Protein AF-A0A1L7BEX6-F1 (afdb_monomer_lite)

Radius of gyration: 15.02 Å; chains: 1; bounding box: 41×29×42 Å

pLDDT: mean 78.09, std 14.79, range [32.31, 95.75]

Foldseek 3Di:
DVVVVVLVVLVCVVVVVVVCCCLPFQQFFKADPFFFKIWGWGQDPVRDIKIWMWGWDQDPQGIAIWIDIVPDDIGDDHGNWDWTWDDDDQWIWTDTPVGTDTDGRGRDPDNPDDPPDDD

Sequence (119 aa):
MKTDYIKSLETFYVVNYIRHDFYTRGISGVNFENEKCISFTEKLKNGDVKLVKYKVLDTKDGMFLKREVQGLGNYLGPFKTTLSFKNAATIVYIQTYRGRFVLPKEPLKFKIKKILVSF

Structure (mmCIF, N/CA/C/O backbone):
data_AF-A0A1L7BEX6-F1
#
_entry.id   AF-A0A1L7BEX6-F1
#
loop_
_atom_site.group_PDB
_atom_site.id
_atom_site.type_symbol
_atom_site.label_atom_id
_atom_site.label_alt_id
_atom_site.label_comp_id
_atom_site.label_asym_id
_atom_site.label_entity_id
_atom_site.label_seq_id
_atom_site.pdbx_PDB_ins_code
_atom_site.Cartn_x
_atom_site.Cartn_y
_atom_site.Cartn_z
_atom_site.occupancy
_atom_site.B_iso_or_equiv
_atom_site.auth_seq_id
_atom_site.auth_comp_id
_atom_site.auth_asym_id
_atom_site.auth_atom_id
_atom_site.pdbx_PDB_model_num
ATOM 1 N N . MET A 1 1 ? -24.831 6.024 11.329 1.00 62.34 1 MET A N 1
ATOM 2 C CA . MET A 1 1 ? -25.004 6.684 10.007 1.00 62.34 1 MET A CA 1
ATOM 3 C C . MET A 1 1 ? -23.890 7.678 9.658 1.00 62.34 1 MET A C 1
ATOM 5 O O . MET A 1 1 ? -23.063 7.314 8.835 1.00 62.34 1 MET A O 1
ATOM 9 N N . LYS A 1 2 ? -23.783 8.885 10.254 1.00 66.38 2 LYS A N 1
ATOM 10 C CA . LYS A 1 2 ? -22.683 9.836 9.920 1.00 66.38 2 LYS A CA 1
ATOM 11 C C . LYS A 1 2 ? -21.283 9.263 10.199 1.00 66.38 2 LYS A C 1
ATOM 13 O O . LYS A 1 2 ? -20.387 9.393 9.374 1.00 66.38 2 LYS A O 1
ATOM 18 N N . THR A 1 3 ? -21.115 8.565 11.322 1.00 69.50 3 THR A N 1
ATOM 19 C CA . THR A 1 3 ? -19.849 7.910 11.698 1.00 69.50 3 THR A CA 1
ATOM 20 C C . THR A 1 3 ? -19.449 6.805 10.717 1.00 69.50 3 THR A C 1
ATOM 22 O O . THR A 1 3 ? -18.284 6.705 10.341 1.00 69.50 3 THR A O 1
ATOM 25 N N . ASP A 1 4 ? -20.411 6.003 10.257 1.00 69.12 4 ASP A N 1
ATOM 26 C CA . ASP A 1 4 ? -20.161 4.915 9.301 1.00 69.12 4 ASP A CA 1
ATOM 27 C C . ASP A 1 4 ? -19.804 5.462 7.921 1.00 69.12 4 ASP A C 1
ATOM 29 O O . ASP A 1 4 ? -18.940 4.912 7.239 1.00 69.12 4 ASP A O 1
ATOM 33 N N . TYR A 1 5 ? -20.421 6.580 7.530 1.00 72.69 5 TYR A N 1
ATOM 34 C CA . TYR A 1 5 ? -20.080 7.312 6.315 1.00 72.69 5 TYR A CA 1
ATOM 35 C C . TYR A 1 5 ? -18.642 7.848 6.360 1.00 72.69 5 TYR A C 1
ATOM 37 O O . TYR A 1 5 ? -17.871 7.574 5.444 1.00 72.69 5 TYR A O 1
ATOM 45 N N . ILE A 1 6 ? -18.232 8.506 7.451 1.00 76.56 6 ILE A N 1
ATOM 46 C CA . ILE A 1 6 ? -16.859 9.022 7.612 1.00 76.56 6 ILE A CA 1
ATOM 47 C C . ILE A 1 6 ? -15.835 7.881 7.548 1.00 76.56 6 ILE A C 1
ATOM 49 O O . ILE A 1 6 ? -14.899 7.942 6.754 1.00 76.56 6 ILE A O 1
ATOM 53 N N . LYS A 1 7 ? -16.067 6.789 8.288 1.00 74.38 7 LYS A N 1
ATOM 54 C CA . LYS A 1 7 ? -15.220 5.586 8.228 1.00 74.38 7 LYS A CA 1
ATOM 55 C C . LYS A 1 7 ? -15.151 4.990 6.818 1.00 74.38 7 LYS A C 1
ATOM 57 O O . LYS A 1 7 ? -14.115 4.454 6.430 1.00 74.38 7 LYS A O 1
ATOM 62 N N . SER A 1 8 ? -16.245 5.062 6.049 1.00 78.38 8 SER A N 1
ATOM 63 C CA . SER A 1 8 ? -16.258 4.654 4.634 1.00 78.38 8 SER A CA 1
ATOM 64 C C . SER A 1 8 ? -15.285 5.500 3.828 1.00 78.38 8 SER A C 1
ATOM 66 O O . SER A 1 8 ? -14.439 4.957 3.122 1.00 78.38 8 SER A O 1
ATOM 68 N N . LEU A 1 9 ? -15.416 6.823 3.942 1.00 79.94 9 LEU A N 1
ATOM 69 C CA . LEU A 1 9 ? -14.619 7.785 3.194 1.00 79.94 9 LEU A CA 1
ATOM 70 C C . LEU A 1 9 ? -13.129 7.643 3.498 1.00 79.94 9 LEU A C 1
ATOM 72 O O . LEU A 1 9 ? -12.338 7.635 2.563 1.00 79.94 9 LEU A O 1
ATOM 76 N N . GLU A 1 10 ? -12.747 7.457 4.764 1.00 80.38 10 GLU A N 1
ATOM 77 C CA . GLU A 1 10 ? -11.349 7.221 5.148 1.00 80.38 10 GLU A CA 1
ATOM 78 C C . GLU A 1 10 ? -10.783 5.951 4.496 1.00 80.38 10 GLU A C 1
ATOM 80 O O . GLU A 1 10 ? -9.710 5.988 3.891 1.00 80.38 10 GLU A O 1
ATOM 85 N N . THR A 1 11 ? -11.516 4.830 4.553 1.00 84.56 11 THR A N 1
ATOM 86 C CA . THR A 1 11 ? -11.104 3.580 3.895 1.00 84.56 11 THR A CA 1
ATOM 87 C C . THR A 1 11 ? -10.944 3.770 2.387 1.00 84.56 11 THR A C 1
ATOM 89 O O . THR A 1 11 ? -9.933 3.354 1.818 1.00 84.56 11 THR A O 1
ATOM 92 N N . PHE A 1 12 ? -11.918 4.411 1.734 1.00 83.94 12 PHE A N 1
ATOM 93 C CA . PHE A 1 12 ? -11.858 4.687 0.299 1.00 83.94 12 PHE A CA 1
ATOM 94 C C . PHE A 1 12 ? -10.694 5.610 -0.060 1.00 83.94 12 PHE A C 1
ATOM 96 O O . PHE A 1 12 ? -9.997 5.340 -1.036 1.00 83.94 12 PHE A O 1
ATOM 103 N N . TYR A 1 13 ? -10.456 6.658 0.729 1.00 83.75 13 TYR A N 1
ATOM 104 C CA . TYR A 1 13 ? -9.364 7.604 0.523 1.00 83.75 13 TYR A CA 1
ATOM 105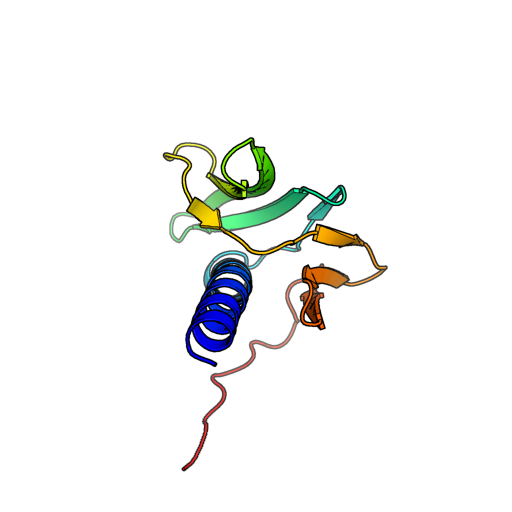 C C . TYR A 1 13 ? -8.006 6.900 0.555 1.00 83.75 13 TYR A C 1
ATOM 107 O O . TYR A 1 13 ? -7.243 7.012 -0.401 1.00 83.75 13 TYR A O 1
ATOM 115 N N . VAL A 1 14 ? -7.729 6.108 1.596 1.00 84.81 14 VAL A N 1
ATOM 116 C CA . VAL A 1 14 ? -6.448 5.395 1.742 1.00 84.81 14 VAL A CA 1
ATOM 117 C C . VAL A 1 14 ? -6.218 4.415 0.594 1.00 84.81 14 VAL A C 1
ATOM 119 O O . VAL A 1 14 ? -5.154 4.412 -0.028 1.00 84.81 14 VAL A O 1
ATOM 122 N N . VAL A 1 15 ? -7.222 3.592 0.286 1.00 87.38 15 VAL A N 1
ATOM 123 C CA . VAL A 1 15 ? -7.120 2.587 -0.778 1.00 87.38 15 VAL A CA 1
ATOM 124 C C . VAL A 1 15 ? -6.916 3.253 -2.136 1.00 87.38 15 VAL A C 1
ATOM 126 O O . VAL A 1 15 ? -6.032 2.850 -2.895 1.00 87.38 15 VAL A O 1
ATOM 129 N N . ASN A 1 16 ? -7.708 4.280 -2.453 1.00 85.88 16 ASN A N 1
ATOM 130 C CA . ASN A 1 16 ? -7.589 4.987 -3.723 1.00 85.88 16 ASN A CA 1
ATOM 131 C C . ASN A 1 16 ? -6.281 5.760 -3.823 1.00 85.88 16 ASN A C 1
ATOM 133 O O . ASN A 1 16 ? -5.726 5.820 -4.912 1.00 85.88 16 ASN A O 1
ATOM 137 N N . TYR A 1 17 ? -5.751 6.281 -2.718 1.00 84.19 17 TYR A N 1
ATOM 138 C CA . TYR A 1 17 ? -4.451 6.936 -2.708 1.00 84.19 17 TYR A CA 1
ATOM 139 C C . TYR A 1 17 ? -3.325 5.968 -3.102 1.00 84.19 17 TYR A C 1
ATOM 141 O O . TYR A 1 17 ? -2.561 6.264 -4.018 1.00 84.19 17 TYR A O 1
ATOM 149 N N . ILE A 1 18 ? -3.259 4.782 -2.479 1.00 85.31 18 ILE A N 1
ATOM 150 C CA . ILE A 1 18 ? -2.254 3.752 -2.813 1.00 85.31 18 ILE A CA 1
ATOM 151 C C . ILE A 1 18 ? -2.410 3.302 -4.272 1.00 85.31 18 ILE A C 1
ATOM 153 O O . ILE A 1 18 ? -1.432 3.235 -5.015 1.00 85.31 18 ILE A O 1
ATOM 157 N N . ARG A 1 19 ? -3.647 3.023 -4.709 1.00 85.19 19 ARG A N 1
ATOM 158 C CA . ARG A 1 19 ? -3.928 2.612 -6.094 1.00 85.19 19 ARG A CA 1
ATOM 159 C C . ARG A 1 19 ? -3.559 3.702 -7.092 1.00 85.19 19 ARG A C 1
ATOM 161 O O . ARG A 1 19 ? -2.965 3.398 -8.118 1.00 85.19 19 ARG A O 1
ATOM 168 N N . HIS A 1 20 ? -3.913 4.952 -6.813 1.00 81.44 20 HIS A N 1
ATOM 169 C CA . HIS A 1 20 ? -3.585 6.080 -7.672 1.00 81.44 20 HIS A CA 1
ATOM 170 C C . HIS A 1 20 ? -2.070 6.221 -7.807 1.00 81.44 20 HIS A C 1
ATOM 172 O O . HIS A 1 20 ? -1.584 6.319 -8.929 1.00 81.44 20 HIS A O 1
ATOM 178 N N . ASP A 1 21 ? -1.315 6.173 -6.707 1.00 79.12 21 ASP A N 1
ATOM 179 C CA . ASP A 1 21 ? 0.150 6.262 -6.749 1.00 79.12 21 ASP A CA 1
ATOM 180 C C . ASP A 1 21 ? 0.759 5.121 -7.583 1.00 79.12 21 ASP A C 1
ATOM 182 O O . ASP A 1 21 ? 1.566 5.369 -8.477 1.00 79.12 21 ASP A O 1
ATOM 186 N N . PHE A 1 22 ? 0.273 3.890 -7.397 1.00 79.25 22 PHE A N 1
ATOM 187 C CA . PHE A 1 22 ? 0.672 2.737 -8.205 1.00 79.25 22 PHE A CA 1
ATOM 188 C C . PHE A 1 22 ? 0.369 2.937 -9.701 1.00 79.25 22 PHE A C 1
ATOM 190 O O . PHE A 1 22 ? 1.277 2.919 -10.523 1.00 79.25 22 PHE A O 1
ATOM 197 N N . TYR A 1 23 ? -0.884 3.205 -10.083 1.00 77.31 23 TYR A N 1
ATOM 198 C CA . TYR A 1 23 ? -1.268 3.279 -11.501 1.00 77.31 23 TYR A CA 1
ATOM 199 C C . TYR A 1 23 ? -0.762 4.532 -12.228 1.00 77.31 23 TYR A C 1
ATOM 201 O O . TYR A 1 23 ? -0.659 4.518 -13.455 1.00 77.31 23 TYR A O 1
ATOM 209 N N . THR A 1 24 ? -0.485 5.624 -11.509 1.00 73.88 24 THR A N 1
ATOM 210 C CA . THR A 1 24 ? -0.054 6.890 -12.127 1.00 73.88 24 THR A CA 1
ATOM 211 C C . THR A 1 24 ? 1.453 7.111 -12.081 1.00 73.88 24 THR A C 1
ATOM 213 O O . THR A 1 24 ? 1.977 7.777 -12.972 1.00 73.88 24 THR A O 1
ATOM 216 N N . ARG A 1 25 ? 2.148 6.555 -11.079 1.00 68.19 25 ARG A N 1
ATOM 217 C CA . ARG A 1 25 ? 3.579 6.795 -10.829 1.00 68.19 25 ARG A CA 1
ATOM 218 C C . ARG A 1 25 ? 4.408 5.507 -10.788 1.00 68.19 25 ARG A C 1
ATOM 220 O O . ARG A 1 25 ? 5.534 5.473 -11.282 1.00 68.19 25 ARG A O 1
ATOM 227 N N . GLY A 1 26 ? 3.841 4.432 -10.243 1.00 57.16 26 GLY A N 1
ATOM 228 C CA . GLY A 1 26 ? 4.460 3.112 -10.099 1.00 57.16 26 GLY A CA 1
ATOM 229 C C . GLY A 1 26 ? 4.267 2.207 -11.316 1.00 57.16 26 GLY A C 1
ATOM 230 O O . GLY A 1 26 ? 3.593 1.189 -11.236 1.00 57.16 26 GLY A O 1
ATOM 231 N N . ILE A 1 27 ? 4.898 2.535 -12.448 1.00 61.28 27 ILE A N 1
ATOM 232 C CA . ILE A 1 27 ? 4.867 1.691 -13.668 1.00 61.28 27 ILE A CA 1
ATOM 233 C C . ILE A 1 27 ? 5.655 0.373 -13.477 1.00 61.28 27 ILE A C 1
ATOM 235 O O . ILE A 1 27 ? 5.740 -0.443 -14.388 1.00 61.28 27 ILE A O 1
ATOM 239 N N . SER A 1 28 ? 6.278 0.161 -12.319 1.00 65.19 28 SER A N 1
ATOM 240 C CA . SER A 1 28 ? 6.979 -1.079 -11.989 1.00 65.19 28 SER A CA 1
ATOM 241 C C . SER A 1 28 ? 6.136 -1.964 -11.077 1.00 65.19 28 SER A C 1
ATOM 243 O O . SER A 1 28 ? 5.147 -1.527 -10.490 1.00 65.19 28 SER A O 1
ATOM 245 N N . GLY A 1 29 ? 6.535 -3.225 -10.977 1.00 77.81 29 GLY A N 1
ATOM 246 C CA . GLY A 1 29 ? 5.853 -4.190 -10.144 1.00 77.81 29 GLY A CA 1
ATOM 247 C C . GLY A 1 29 ? 5.755 -3.808 -8.665 1.00 77.81 29 GLY A C 1
ATOM 248 O O . GLY A 1 29 ? 6.605 -3.091 -8.133 1.00 77.81 29 GLY A O 1
ATOM 249 N N . VAL A 1 30 ? 4.708 -4.296 -7.994 1.00 88.06 30 VAL A N 1
ATOM 250 C CA . VAL A 1 30 ? 4.566 -4.160 -6.540 1.00 88.06 30 VAL A CA 1
ATOM 251 C C . VAL A 1 30 ? 5.273 -5.320 -5.843 1.00 88.06 30 VAL A C 1
ATOM 253 O O . VAL A 1 30 ? 5.012 -6.492 -6.119 1.00 88.06 30 VAL A O 1
ATOM 256 N N . ASN A 1 31 ? 6.132 -4.988 -4.889 1.00 91.06 31 ASN A N 1
ATOM 257 C CA . ASN A 1 31 ? 6.818 -5.935 -4.029 1.00 91.06 31 ASN A CA 1
ATOM 258 C C . ASN A 1 31 ? 6.107 -6.009 -2.681 1.00 91.06 31 ASN A C 1
ATOM 260 O O . ASN A 1 31 ? 5.889 -5.004 -2.001 1.00 91.06 31 ASN A O 1
ATOM 264 N N . PHE A 1 32 ? 5.749 -7.228 -2.288 1.00 93.69 32 PHE A N 1
ATOM 265 C CA . PHE A 1 32 ? 5.290 -7.511 -0.937 1.00 93.69 32 PHE A CA 1
ATOM 266 C C . PHE A 1 32 ? 6.502 -7.747 -0.041 1.00 93.69 32 PHE A C 1
ATOM 268 O O . PHE A 1 32 ? 7.274 -8.668 -0.300 1.00 93.69 32 PHE A O 1
ATOM 27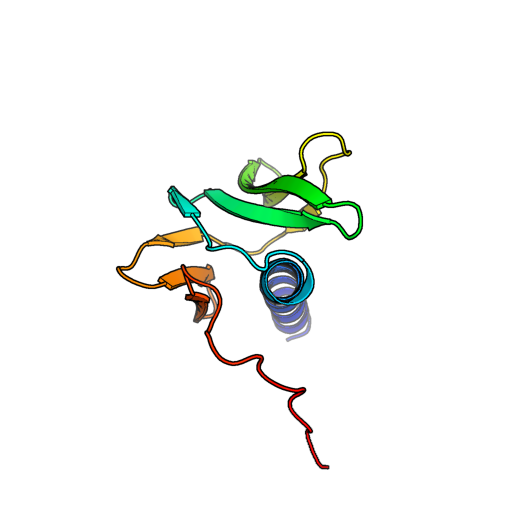5 N N . GLU A 1 33 ? 6.647 -6.951 1.015 1.00 93.88 33 GLU A N 1
ATOM 276 C CA . GLU A 1 33 ? 7.694 -7.170 2.014 1.00 93.88 33 GLU A CA 1
ATOM 277 C C . GLU A 1 33 ? 7.140 -7.917 3.229 1.00 93.88 33 GLU A C 1
ATOM 279 O O . GLU A 1 33 ? 7.731 -8.888 3.691 1.00 93.88 33 GLU A O 1
ATOM 284 N N . ASN A 1 34 ? 5.995 -7.469 3.748 1.00 95.12 34 ASN A N 1
ATOM 285 C CA . ASN A 1 34 ? 5.264 -8.110 4.839 1.00 95.12 34 ASN A CA 1
ATOM 286 C C . ASN A 1 34 ? 3.837 -7.543 4.934 1.00 95.12 34 ASN A C 1
ATOM 288 O O . ASN A 1 34 ? 3.441 -6.660 4.175 1.00 95.12 34 ASN A O 1
ATOM 292 N N . GLU A 1 35 ? 3.055 -8.013 5.905 1.00 94.88 35 GLU A N 1
ATOM 293 C CA . GLU A 1 35 ? 1.652 -7.607 6.070 1.00 94.88 35 GLU A CA 1
ATOM 294 C C . GLU A 1 35 ? 1.449 -6.118 6.369 1.00 94.88 35 GLU A C 1
ATOM 296 O O . GLU A 1 35 ? 0.353 -5.590 6.194 1.00 94.88 35 GLU A O 1
ATOM 301 N N . LYS A 1 36 ? 2.500 -5.420 6.794 1.00 93.62 36 LYS A N 1
ATOM 302 C CA . LYS A 1 36 ? 2.484 -3.983 7.066 1.00 93.62 36 LYS A CA 1
ATOM 303 C C . LYS A 1 36 ? 3.259 -3.191 6.030 1.00 93.62 36 LYS A C 1
ATOM 305 O O . LYS A 1 36 ? 3.344 -1.973 6.157 1.00 93.62 36 LYS A O 1
ATOM 310 N N . CYS A 1 37 ? 3.837 -3.837 5.021 1.00 93.81 37 CYS A N 1
ATOM 311 C CA . CYS A 1 37 ? 4.717 -3.149 4.105 1.00 93.81 37 CYS A CA 1
ATOM 312 C C . CYS A 1 37 ? 4.691 -3.679 2.672 1.00 93.81 37 CYS A C 1
ATOM 314 O O . CYS A 1 37 ? 4.900 -4.864 2.411 1.00 93.81 37 CYS A O 1
ATOM 316 N N . ILE A 1 38 ? 4.512 -2.743 1.743 1.00 92.94 38 ILE A N 1
ATOM 317 C CA . ILE A 1 38 ? 4.716 -2.947 0.310 1.00 92.94 38 ILE A CA 1
ATOM 318 C C . ILE A 1 38 ? 5.638 -1.863 -0.228 1.00 92.94 38 ILE A C 1
ATOM 320 O O . ILE A 1 38 ? 5.697 -0.752 0.311 1.00 92.94 38 ILE A O 1
ATOM 324 N N . SER A 1 39 ? 6.312 -2.162 -1.325 1.00 90.75 39 SER A N 1
ATOM 325 C CA . SER A 1 39 ? 7.109 -1.191 -2.059 1.00 90.75 39 SER A CA 1
ATOM 326 C C . SER A 1 39 ? 6.906 -1.332 -3.560 1.00 90.75 39 SER A C 1
ATOM 328 O O . SER A 1 39 ? 6.485 -2.372 -4.057 1.00 90.75 39 SER A O 1
ATOM 330 N N . PHE A 1 40 ? 7.154 -0.256 -4.287 1.00 87.25 40 PHE A N 1
ATOM 331 C CA . PHE A 1 40 ? 7.204 -0.250 -5.741 1.00 87.25 40 PHE A CA 1
ATOM 332 C C . PHE A 1 40 ? 8.144 0.849 -6.208 1.00 87.25 40 PHE A C 1
ATOM 334 O O . PHE A 1 40 ? 8.492 1.767 -5.463 1.00 87.25 40 PHE A O 1
ATOM 341 N N . THR A 1 41 ? 8.551 0.754 -7.461 1.00 83.25 41 THR A N 1
ATOM 342 C CA . THR A 1 41 ? 9.509 1.677 -8.050 1.00 83.25 41 THR A CA 1
ATOM 343 C C . THR A 1 41 ? 8.795 2.689 -8.949 1.00 83.25 41 THR A C 1
ATOM 345 O O . THR A 1 41 ? 8.055 2.337 -9.872 1.00 83.25 41 THR A O 1
ATOM 348 N N . GLU A 1 42 ? 9.017 3.968 -8.688 1.00 79.88 42 GLU A N 1
ATOM 349 C CA . GLU A 1 42 ? 8.555 5.089 -9.502 1.00 79.88 42 GLU A CA 1
ATOM 350 C C . GLU A 1 42 ? 9.657 5.459 -10.503 1.00 79.88 42 GLU A C 1
ATOM 352 O O . GLU A 1 42 ? 10.795 5.723 -10.112 1.00 79.88 42 GLU A O 1
ATOM 357 N N . LYS A 1 43 ? 9.332 5.464 -11.802 1.00 76.38 43 LYS A N 1
ATOM 358 C CA . LYS A 1 43 ? 10.225 5.987 -12.848 1.00 76.38 43 LYS A CA 1
ATOM 359 C C . LYS A 1 43 ? 9.838 7.429 -13.148 1.00 76.38 43 LYS A C 1
ATOM 361 O O . LYS A 1 43 ? 8.732 7.689 -13.620 1.00 76.38 43 LYS A O 1
ATOM 366 N N . LEU A 1 44 ? 10.743 8.360 -12.874 1.00 76.62 44 LEU A N 1
ATOM 367 C CA . LEU A 1 44 ? 10.542 9.782 -13.113 1.00 76.62 44 LEU A CA 1
ATOM 368 C C . LEU A 1 44 ? 10.790 10.152 -14.582 1.00 76.62 44 LEU A C 1
ATOM 370 O O . LEU A 1 44 ? 11.445 9.431 -15.333 1.00 76.62 44 LEU A O 1
ATOM 374 N N . LYS A 1 45 ? 10.282 11.320 -14.999 1.00 76.38 45 LYS A N 1
ATOM 375 C CA . LYS A 1 45 ? 10.432 11.825 -16.378 1.00 76.38 45 LYS A CA 1
ATOM 376 C C . LYS A 1 45 ? 11.890 12.052 -16.793 1.00 76.38 45 LYS A C 1
ATOM 378 O O . LYS A 1 45 ? 12.183 12.010 -17.980 1.00 76.38 45 LYS A O 1
ATOM 383 N N . ASN A 1 46 ? 12.775 12.302 -15.832 1.00 78.94 46 ASN A N 1
ATOM 384 C CA . ASN A 1 46 ? 14.210 12.483 -16.053 1.00 78.94 46 ASN A CA 1
ATOM 385 C C . ASN A 1 46 ? 14.986 11.152 -16.125 1.00 78.94 46 ASN A C 1
ATOM 387 O O . ASN A 1 46 ? 16.200 11.178 -16.270 1.00 78.94 46 ASN A O 1
ATOM 391 N N . GLY A 1 47 ? 14.304 10.004 -16.030 1.00 76.38 47 GLY A N 1
ATOM 392 C CA . GLY A 1 47 ? 14.925 8.678 -16.040 1.00 76.38 47 GLY A CA 1
ATOM 393 C C . GLY A 1 47 ? 15.306 8.153 -14.656 1.00 76.38 47 GLY A C 1
ATOM 394 O O . GLY A 1 47 ? 15.594 6.962 -14.534 1.00 76.38 47 GLY A O 1
ATOM 395 N N . ASP A 1 48 ? 15.239 8.987 -13.614 1.00 81.25 48 ASP A N 1
ATOM 396 C CA . ASP A 1 48 ? 15.547 8.562 -12.252 1.00 81.25 48 ASP A CA 1
ATOM 397 C C . ASP A 1 48 ? 14.549 7.519 -11.755 1.00 81.25 48 ASP A C 1
ATOM 399 O O . ASP A 1 48 ? 13.347 7.545 -12.044 1.00 81.25 48 ASP A O 1
ATOM 403 N N . VAL A 1 49 ? 15.070 6.613 -10.940 1.00 81.44 49 VAL A N 1
ATOM 404 C CA . VAL A 1 49 ? 14.339 5.492 -10.373 1.00 81.44 49 VAL A CA 1
ATOM 405 C C . VAL A 1 49 ? 14.246 5.711 -8.868 1.00 81.44 49 VAL A C 1
ATOM 407 O O . VAL A 1 49 ? 15.266 5.782 -8.188 1.00 81.44 49 VAL A O 1
ATOM 410 N N . LYS A 1 50 ? 13.025 5.832 -8.339 1.00 83.69 50 LYS A N 1
ATOM 411 C CA . LYS A 1 50 ? 12.779 6.041 -6.908 1.00 83.69 50 LYS A CA 1
ATOM 412 C C . LYS A 1 50 ? 12.059 4.857 -6.295 1.00 83.69 50 LYS A C 1
ATOM 414 O O . LYS A 1 50 ? 11.055 4.394 -6.827 1.00 83.69 50 LYS A O 1
ATOM 419 N N . LEU A 1 51 ? 12.532 4.412 -5.135 1.00 86.06 51 LEU A N 1
ATOM 420 C CA . LEU A 1 51 ? 11.803 3.447 -4.323 1.00 86.06 51 LEU A CA 1
ATOM 421 C C . LEU A 1 51 ? 10.721 4.170 -3.513 1.00 86.06 51 LEU A C 1
ATOM 423 O O . LEU A 1 51 ? 11.021 5.074 -2.727 1.00 86.06 51 LEU A O 1
ATOM 427 N N . VAL A 1 52 ? 9.474 3.749 -3.705 1.00 85.94 52 VAL A N 1
ATOM 428 C CA . VAL A 1 52 ? 8.312 4.167 -2.922 1.00 85.94 52 VAL A CA 1
ATOM 429 C C . VAL A 1 52 ? 7.924 3.020 -2.005 1.00 85.94 52 VAL A C 1
ATOM 431 O O . VAL A 1 52 ? 7.740 1.888 -2.447 1.00 85.94 52 VAL A O 1
ATOM 434 N N . LYS A 1 53 ? 7.785 3.303 -0.714 1.00 89.69 53 LYS A N 1
ATOM 435 C CA . LYS A 1 53 ? 7.467 2.310 0.307 1.00 89.69 53 LYS A CA 1
ATOM 436 C C . LYS A 1 53 ? 6.274 2.762 1.128 1.00 89.69 53 LYS A C 1
ATOM 438 O O . LYS A 1 53 ? 6.241 3.884 1.617 1.00 89.69 53 LYS A O 1
ATOM 443 N N . TYR A 1 54 ? 5.301 1.882 1.302 1.00 89.69 54 TYR A N 1
ATOM 444 C CA . TYR A 1 54 ? 4.163 2.101 2.183 1.00 89.69 54 TYR A CA 1
ATOM 445 C C . TYR A 1 54 ? 4.325 1.227 3.416 1.00 89.69 54 TYR A C 1
ATOM 447 O O . TYR A 1 54 ? 4.458 0.012 3.295 1.00 89.69 54 TYR A O 1
ATOM 455 N N . LYS A 1 55 ? 4.319 1.846 4.596 1.00 91.06 55 LYS A N 1
ATOM 456 C CA . LYS A 1 55 ? 4.428 1.182 5.896 1.00 91.06 55 LYS A CA 1
ATOM 457 C C . LYS A 1 55 ? 3.204 1.492 6.741 1.00 91.06 55 LYS A C 1
ATOM 459 O O . LYS A 1 55 ? 2.897 2.655 6.980 1.00 91.06 55 LYS A O 1
ATOM 464 N N . VAL A 1 56 ? 2.544 0.454 7.219 1.00 90.12 56 VAL A N 1
ATOM 465 C CA . VAL A 1 56 ? 1.500 0.538 8.234 1.00 90.12 56 VAL A CA 1
ATOM 466 C C . VAL A 1 56 ? 2.166 0.545 9.606 1.00 90.12 56 VAL A C 1
ATOM 468 O O . VAL A 1 56 ? 2.944 -0.352 9.931 1.00 90.12 56 VAL A O 1
ATOM 471 N N . LEU A 1 57 ? 1.881 1.571 10.398 1.00 88.50 57 LEU A N 1
ATOM 472 C CA . LEU A 1 57 ? 2.386 1.759 11.751 1.00 88.50 57 LEU A CA 1
ATOM 473 C C . LEU A 1 57 ? 1.202 1.763 12.712 1.00 88.50 57 LEU A C 1
ATOM 475 O O . LEU A 1 57 ? 0.285 2.562 12.549 1.00 88.50 57 LEU A O 1
ATOM 479 N N . ASP A 1 58 ? 1.237 0.911 13.726 1.00 85.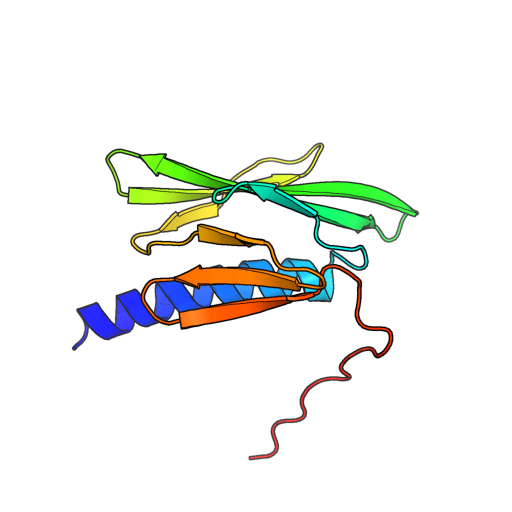38 58 ASP A N 1
ATOM 480 C CA . ASP A 1 58 ? 0.256 0.965 14.806 1.00 85.38 58 ASP A CA 1
ATOM 481 C C . ASP A 1 58 ? 0.764 1.930 15.876 1.00 85.38 58 ASP A C 1
ATOM 483 O O . ASP A 1 58 ? 1.893 1.800 16.355 1.00 85.38 58 ASP A O 1
ATOM 487 N N . THR A 1 59 ? -0.048 2.914 16.245 1.00 82.38 59 THR A N 1
ATOM 488 C CA . THR A 1 59 ? 0.265 3.878 17.302 1.00 82.38 59 THR A CA 1
ATOM 489 C C . THR A 1 59 ? -0.884 3.952 18.306 1.00 82.38 59 THR A C 1
ATOM 491 O O . THR A 1 59 ? -1.958 3.385 18.099 1.00 82.38 59 THR A O 1
ATOM 494 N N . LYS A 1 60 ? -0.667 4.666 19.418 1.00 79.81 60 LYS A N 1
ATOM 495 C CA . LYS A 1 60 ? -1.698 4.878 20.447 1.00 79.81 60 LYS A CA 1
ATOM 496 C C . LYS A 1 60 ? -2.921 5.639 19.914 1.00 79.81 60 LYS A C 1
ATOM 498 O O . LYS A 1 60 ? -4.022 5.421 20.407 1.00 79.81 60 LYS A O 1
ATOM 503 N N . ASP A 1 61 ? -2.733 6.477 18.894 1.00 75.06 61 ASP A N 1
ATOM 504 C CA . ASP A 1 61 ? -3.784 7.316 18.303 1.00 75.06 61 ASP A CA 1
ATOM 505 C C . ASP A 1 61 ? -4.515 6.634 17.132 1.00 75.06 61 ASP A C 1
ATOM 507 O O . ASP A 1 61 ? -5.488 7.173 16.594 1.00 75.06 61 ASP A O 1
ATOM 511 N N . GLY A 1 62 ? -4.053 5.448 16.723 1.00 75.31 62 GLY A N 1
ATOM 512 C CA . GLY A 1 62 ? -4.621 4.662 15.634 1.00 75.31 62 GLY A CA 1
ATOM 513 C C . GLY A 1 62 ? -3.563 4.114 14.681 1.00 75.31 62 GLY A C 1
ATOM 514 O O . GLY A 1 62 ? -2.388 3.985 15.015 1.00 75.31 62 GLY A O 1
ATOM 515 N N . MET A 1 63 ? -3.987 3.776 13.467 1.00 80.50 63 MET A N 1
ATOM 516 C CA . MET A 1 63 ? -3.095 3.262 12.435 1.00 80.50 63 MET A CA 1
ATOM 517 C C . MET A 1 63 ? -2.583 4.418 11.573 1.00 80.50 63 MET A C 1
ATOM 519 O O . MET A 1 63 ? -3.353 5.235 11.081 1.00 80.50 63 MET A O 1
ATOM 523 N N . PHE A 1 64 ? -1.282 4.488 11.340 1.00 83.00 64 PHE A N 1
ATOM 524 C CA . PHE A 1 64 ? -0.662 5.471 10.461 1.00 83.00 64 PHE A CA 1
ATOM 525 C C . PHE A 1 64 ? -0.150 4.774 9.211 1.00 83.00 64 PHE A C 1
ATOM 527 O O . PHE A 1 64 ? 0.493 3.728 9.286 1.00 83.00 64 PHE A O 1
ATOM 534 N N . LEU A 1 65 ? -0.405 5.367 8.049 1.00 85.81 65 LEU A N 1
ATOM 535 C CA . LEU A 1 65 ? 0.195 4.903 6.807 1.00 85.81 65 LEU A CA 1
ATOM 536 C C . LEU A 1 65 ? 1.345 5.838 6.462 1.00 85.81 65 LEU A C 1
ATOM 538 O O . LEU A 1 65 ? 1.135 6.967 6.043 1.00 85.81 65 LEU A O 1
ATOM 542 N N . LYS A 1 66 ? 2.578 5.375 6.606 1.00 87.06 66 LYS A N 1
ATOM 543 C CA . LYS A 1 66 ? 3.756 6.133 6.205 1.00 87.06 66 LYS A CA 1
ATOM 544 C C . LYS A 1 66 ? 4.099 5.800 4.758 1.00 87.06 66 LYS A C 1
ATOM 546 O O . LYS A 1 66 ? 4.419 4.655 4.449 1.00 87.06 66 LYS A O 1
ATOM 551 N N . ARG A 1 67 ? 4.064 6.803 3.880 1.00 86.00 67 ARG A N 1
ATOM 552 C CA . ARG A 1 67 ? 4.669 6.725 2.546 1.00 86.00 67 ARG A CA 1
ATOM 553 C C . ARG A 1 67 ? 6.087 7.261 2.626 1.00 86.00 67 ARG A C 1
ATOM 555 O O . ARG A 1 67 ? 6.277 8.412 3.012 1.00 86.00 67 ARG A O 1
ATOM 562 N N . GLU A 1 68 ? 7.052 6.434 2.265 1.00 86.56 68 GLU A N 1
ATOM 563 C CA . GLU A 1 68 ? 8.453 6.804 2.162 1.00 86.56 68 GLU A CA 1
ATOM 564 C C . GLU A 1 68 ? 8.866 6.851 0.698 1.00 86.56 68 GLU A C 1
ATOM 566 O O . GLU A 1 68 ? 8.663 5.884 -0.033 1.00 86.56 68 GLU A O 1
ATOM 571 N N . VAL A 1 69 ? 9.435 7.975 0.270 1.00 81.12 69 VAL A N 1
ATOM 572 C CA . VAL A 1 69 ? 10.068 8.092 -1.046 1.00 81.12 69 VAL A CA 1
ATOM 573 C C . VAL A 1 69 ? 11.510 8.470 -0.824 1.00 81.12 69 VAL A C 1
ATOM 575 O O . VAL A 1 69 ? 11.799 9.441 -0.128 1.00 81.12 69 VAL A O 1
ATOM 578 N N . GLN A 1 70 ? 12.418 7.710 -1.423 1.00 73.62 70 GLN A N 1
ATOM 579 C CA . GLN A 1 70 ? 13.841 8.005 -1.341 1.00 73.62 70 GLN A CA 1
ATOM 580 C C . GLN A 1 70 ? 14.113 9.473 -1.738 1.00 73.62 70 GLN A C 1
ATOM 582 O O . GLN A 1 70 ? 13.805 9.896 -2.856 1.00 73.62 70 GLN A O 1
ATOM 587 N N . GLY A 1 71 ? 14.648 10.255 -0.794 1.00 63.84 71 GLY A N 1
ATOM 588 C CA . GLY A 1 71 ? 15.017 11.662 -0.987 1.00 63.84 71 GLY A CA 1
ATOM 589 C C . GLY A 1 71 ? 13.912 12.710 -0.774 1.00 63.84 71 GLY A C 1
ATOM 590 O O . GLY A 1 71 ? 14.163 13.879 -1.045 1.00 63.84 71 GLY A O 1
ATOM 591 N N . LEU A 1 72 ? 12.709 12.349 -0.308 1.00 60.50 72 LEU A N 1
ATOM 592 C CA . LEU A 1 72 ? 11.639 13.312 0.004 1.00 60.50 72 LEU A CA 1
ATOM 593 C C . LEU A 1 72 ? 10.996 13.038 1.371 1.00 60.50 72 LEU A C 1
ATOM 595 O O . LEU A 1 72 ? 11.082 11.936 1.907 1.00 60.50 72 LEU A O 1
ATOM 599 N N . GLY A 1 73 ? 10.362 14.067 1.943 1.00 56.06 73 GLY A N 1
ATOM 600 C CA . GLY A 1 73 ? 9.663 13.981 3.226 1.00 56.06 73 GLY A CA 1
ATOM 601 C C . GLY A 1 73 ? 8.558 12.918 3.235 1.00 56.06 73 GLY A C 1
ATOM 602 O O . GLY A 1 73 ? 7.876 12.691 2.235 1.00 56.06 73 GLY A O 1
ATOM 603 N N . ASN A 1 74 ? 8.382 12.276 4.391 1.00 62.97 74 ASN A N 1
ATOM 604 C CA . ASN A 1 74 ? 7.521 11.109 4.566 1.00 62.97 74 ASN A CA 1
ATOM 605 C C . ASN A 1 74 ? 6.315 11.470 5.435 1.00 62.97 74 ASN A C 1
ATOM 607 O O . ASN A 1 74 ? 6.481 11.582 6.649 1.00 62.97 74 ASN A O 1
ATOM 611 N N . TYR A 1 75 ? 5.111 11.604 4.874 1.00 59.59 75 TYR A N 1
ATOM 612 C CA . TYR A 1 75 ? 3.902 11.606 5.701 1.00 59.59 75 TYR A CA 1
ATOM 613 C C . TYR A 1 75 ? 2.622 11.324 4.905 1.00 59.59 75 TYR A C 1
ATOM 615 O O . TYR A 1 75 ? 2.303 12.028 3.950 1.00 59.59 75 TYR A O 1
ATOM 623 N N . LEU A 1 76 ? 1.861 10.321 5.344 1.00 66.50 76 LEU A N 1
ATOM 624 C CA . LEU A 1 76 ? 0.406 10.311 5.220 1.00 66.50 76 LEU A CA 1
ATOM 625 C C . LEU A 1 76 ? -0.165 10.186 6.638 1.00 66.50 76 LEU A C 1
ATOM 627 O O . LEU A 1 76 ? 0.441 9.555 7.503 1.00 66.50 76 LEU A O 1
ATOM 631 N N . GLY A 1 77 ? -1.282 10.874 6.869 1.00 64.06 77 GLY A N 1
ATOM 632 C CA . GLY A 1 77 ? -1.838 11.137 8.196 1.00 64.06 77 GLY A CA 1
ATOM 633 C C . GLY A 1 77 ? -2.262 9.910 9.014 1.00 64.06 77 GLY A C 1
ATOM 634 O O . GLY A 1 77 ? -2.192 8.774 8.536 1.00 64.06 77 GLY A O 1
ATOM 635 N N . PRO A 1 78 ? -2.721 10.133 10.260 1.00 70.19 78 PRO A N 1
ATOM 636 C CA . PRO A 1 78 ? -3.426 9.117 11.031 1.00 70.19 78 PRO A CA 1
ATOM 637 C C . PRO A 1 78 ? -4.685 8.678 10.290 1.00 70.19 78 PRO A C 1
ATOM 639 O O . PRO A 1 78 ? -5.461 9.512 9.826 1.00 70.19 78 PRO A O 1
ATOM 642 N N . PHE A 1 79 ? -4.931 7.375 10.255 1.00 74.31 79 PHE A N 1
ATOM 643 C CA . PHE A 1 79 ? -6.172 6.804 9.761 1.00 74.31 79 PHE A CA 1
ATOM 644 C C . PHE A 1 79 ? -6.804 5.913 10.826 1.00 74.31 79 PHE A C 1
ATOM 646 O O . PHE A 1 79 ? -6.172 5.030 11.405 1.00 74.31 79 PHE A O 1
ATOM 653 N N . LYS A 1 80 ? -8.108 6.078 11.039 1.00 71.56 80 LYS A N 1
ATOM 654 C CA . LYS A 1 80 ? -8.885 5.228 11.954 1.00 71.56 80 LYS A CA 1
ATOM 655 C C . LYS A 1 80 ? -9.455 3.988 11.249 1.00 71.56 80 LYS A C 1
ATOM 657 O O . LYS A 1 80 ? -10.537 3.514 11.586 1.00 71.56 80 LYS A O 1
ATOM 662 N N . THR A 1 81 ? -8.738 3.466 10.250 1.00 74.88 81 THR A N 1
ATOM 663 C CA . THR A 1 81 ? -9.107 2.263 9.484 1.00 74.88 81 THR A CA 1
ATOM 664 C C . THR A 1 81 ? -8.044 1.190 9.662 1.00 74.88 81 THR A C 1
ATOM 666 O O . THR A 1 81 ? -6.863 1.502 9.636 1.00 74.88 81 THR A O 1
ATOM 669 N N . THR A 1 82 ? -8.441 -0.076 9.779 1.00 82.75 82 THR A N 1
ATOM 670 C CA . THR A 1 82 ? -7.499 -1.203 9.726 1.00 82.75 82 THR A CA 1
ATOM 671 C C . THR A 1 82 ? -7.133 -1.498 8.273 1.00 82.75 82 THR A C 1
ATOM 673 O O . THR A 1 82 ? -8.027 -1.599 7.424 1.00 82.75 82 THR A O 1
ATOM 676 N N . LEU A 1 83 ? -5.837 -1.636 7.993 1.00 89.50 83 LEU A N 1
ATOM 677 C CA . LEU A 1 83 ? -5.292 -2.005 6.691 1.00 89.50 83 LEU A CA 1
ATOM 678 C C . LEU A 1 83 ? -4.127 -2.981 6.873 1.00 89.50 83 LEU A C 1
ATOM 680 O O . LEU A 1 83 ? -3.251 -2.757 7.701 1.00 89.50 83 LEU A O 1
ATOM 684 N N . SER A 1 84 ? -4.097 -4.035 6.068 1.00 93.31 84 SER A N 1
ATOM 685 C CA . SER A 1 84 ? -2.947 -4.928 5.941 1.00 93.31 84 SER A CA 1
ATOM 686 C C . SER A 1 84 ? -2.734 -5.323 4.487 1.00 93.31 84 SER A C 1
ATOM 688 O O . SER A 1 84 ? -3.617 -5.174 3.639 1.00 93.31 84 SER A O 1
ATOM 690 N N . PHE A 1 85 ? -1.546 -5.822 4.182 1.00 95.00 85 PHE A N 1
ATOM 691 C CA . PHE A 1 85 ? -1.209 -6.361 2.878 1.00 95.00 85 PHE A CA 1
ATOM 692 C C . PHE A 1 85 ? -1.201 -7.882 2.939 1.00 95.00 85 PHE A C 1
ATOM 694 O O . PHE A 1 85 ? -0.707 -8.472 3.896 1.00 95.00 85 PHE A O 1
ATOM 701 N N . LYS A 1 86 ? -1.719 -8.536 1.903 1.00 95.56 86 LYS A N 1
ATOM 702 C CA . LYS A 1 86 ? -1.649 -9.993 1.780 1.00 95.56 86 LYS A CA 1
ATOM 703 C C . LYS A 1 86 ? -1.021 -10.378 0.456 1.00 95.56 86 LYS A C 1
ATOM 705 O O . LYS A 1 86 ? -1.481 -9.957 -0.606 1.00 95.56 86 LYS A O 1
ATOM 710 N N . ASN A 1 87 ? 0.012 -11.205 0.533 1.00 95.75 87 ASN A N 1
ATOM 711 C CA . ASN A 1 87 ? 0.714 -11.703 -0.635 1.00 95.75 87 ASN A CA 1
ATOM 712 C C . ASN A 1 87 ? -0.097 -12.791 -1.355 1.00 95.75 87 ASN A C 1
ATOM 714 O O . ASN A 1 87 ? -0.694 -13.658 -0.716 1.00 95.75 87 ASN A O 1
ATOM 718 N N . ALA A 1 88 ? -0.077 -12.769 -2.682 1.00 92.75 88 ALA A N 1
ATOM 719 C CA . ALA A 1 88 ? -0.521 -13.860 -3.544 1.00 92.75 88 ALA A CA 1
ATOM 720 C C . ALA A 1 88 ? 0.460 -14.011 -4.716 1.00 92.75 88 ALA A C 1
ATOM 722 O O . ALA A 1 88 ? 1.400 -13.229 -4.843 1.00 92.75 88 ALA A O 1
ATOM 723 N N . ALA A 1 89 ? 0.273 -15.017 -5.575 1.00 89.19 89 ALA A N 1
ATOM 724 C CA . ALA A 1 89 ? 1.228 -15.321 -6.644 1.00 89.19 89 ALA A CA 1
ATOM 725 C C . ALA A 1 89 ? 1.502 -14.107 -7.553 1.00 89.19 89 ALA A C 1
ATOM 727 O O . ALA A 1 89 ? 2.635 -13.640 -7.626 1.00 89.19 89 ALA A O 1
ATOM 728 N N . THR A 1 90 ? 0.459 -13.546 -8.167 1.00 89.38 90 THR A N 1
ATOM 729 C CA . THR A 1 90 ? 0.557 -12.475 -9.178 1.00 89.38 90 THR A CA 1
ATOM 730 C C . THR A 1 90 ? 0.071 -11.111 -8.692 1.00 89.38 90 THR A C 1
ATOM 732 O O . THR A 1 90 ? 0.144 -10.125 -9.424 1.00 89.38 90 THR A O 1
ATOM 735 N N . ILE A 1 91 ? -0.443 -11.038 -7.466 1.00 91.25 91 ILE A N 1
ATOM 736 C CA . ILE A 1 91 ? -1.085 -9.846 -6.912 1.00 91.25 91 ILE A CA 1
ATOM 737 C C . ILE A 1 91 ? -0.733 -9.672 -5.434 1.00 91.25 91 ILE A C 1
ATOM 739 O O . ILE A 1 91 ? -0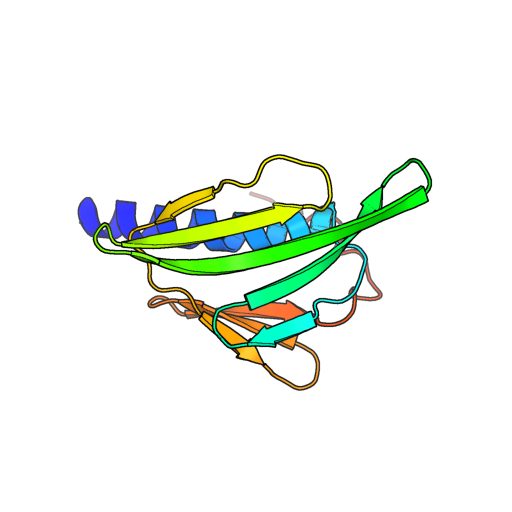.343 -10.618 -4.748 1.00 91.25 91 ILE A O 1
ATOM 743 N N . VAL A 1 92 ? -0.920 -8.457 -4.939 1.00 92.06 92 VAL A N 1
ATOM 744 C CA . VAL A 1 92 ? -0.952 -8.111 -3.522 1.00 92.06 92 VAL A CA 1
ATOM 745 C C . VAL A 1 92 ? -2.330 -7.550 -3.211 1.00 92.06 92 VAL A C 1
ATOM 747 O O . VAL A 1 92 ? -2.843 -6.682 -3.917 1.00 92.06 92 VAL A O 1
ATOM 750 N N . TYR A 1 93 ? -2.945 -8.052 -2.148 1.00 92.94 93 TYR A N 1
ATOM 751 C CA . TYR A 1 93 ? -4.203 -7.511 -1.663 1.00 92.94 93 TYR A CA 1
ATOM 752 C C . TYR A 1 93 ? -3.945 -6.409 -0.646 1.00 92.94 93 TYR A C 1
ATOM 754 O O . TYR A 1 93 ? -3.192 -6.616 0.301 1.00 92.94 93 TYR A O 1
ATOM 762 N N . ILE A 1 94 ? -4.636 -5.284 -0.794 1.00 92.31 94 ILE A N 1
ATOM 763 C CA . ILE A 1 94 ? -4.871 -4.336 0.292 1.00 92.31 94 ILE A CA 1
ATOM 764 C C . ILE A 1 94 ? -6.136 -4.811 1.008 1.00 92.31 94 ILE A C 1
ATOM 766 O O . ILE A 1 94 ? -7.233 -4.741 0.450 1.00 92.31 94 ILE A O 1
ATOM 770 N N . GLN A 1 95 ? -5.993 -5.337 2.216 1.00 92.88 95 GLN A N 1
ATOM 771 C CA . GLN A 1 95 ? -7.091 -5.852 3.021 1.00 92.88 95 GLN A CA 1
ATOM 772 C C . GLN A 1 95 ? -7.516 -4.809 4.053 1.00 92.88 95 GLN A C 1
ATOM 774 O O . GLN A 1 95 ? -6.692 -4.289 4.796 1.00 92.88 95 GLN A O 1
ATOM 779 N N . THR A 1 96 ? -8.810 -4.504 4.101 1.00 90.19 96 THR A N 1
ATOM 780 C CA . THR A 1 96 ? -9.423 -3.603 5.084 1.00 90.19 96 THR A CA 1
ATOM 781 C C . THR A 1 96 ? -10.631 -4.284 5.724 1.00 90.19 96 THR A C 1
ATOM 783 O O . THR A 1 96 ? -11.066 -5.345 5.272 1.00 90.19 96 THR A O 1
ATOM 786 N N . TYR A 1 97 ? -11.230 -3.665 6.744 1.00 85.94 97 TYR A N 1
ATOM 787 C CA . TYR A 1 97 ? -12.463 -4.183 7.357 1.00 85.94 97 TYR A CA 1
ATOM 788 C C . TYR A 1 97 ? -13.666 -4.226 6.390 1.00 85.94 97 TYR A C 1
ATOM 790 O O . TYR A 1 97 ? -14.662 -4.876 6.689 1.00 85.94 97 TYR A O 1
ATOM 798 N N . ARG A 1 98 ? -13.591 -3.541 5.236 1.00 85.19 98 ARG A N 1
ATOM 799 C CA . ARG A 1 98 ? -14.658 -3.519 4.218 1.00 85.19 98 ARG A CA 1
ATOM 800 C C . ARG A 1 98 ? -14.468 -4.509 3.081 1.00 85.19 98 ARG A C 1
ATOM 802 O O . ARG A 1 98 ? -15.411 -4.747 2.337 1.00 85.19 98 ARG A O 1
ATOM 809 N N . GLY A 1 99 ? -13.261 -5.034 2.895 1.00 87.44 99 GLY A N 1
ATOM 810 C CA . GLY A 1 99 ? -12.982 -5.921 1.775 1.00 87.44 99 GLY A CA 1
ATOM 811 C C . GLY A 1 99 ? -11.512 -5.989 1.395 1.00 87.44 99 GLY A C 1
ATOM 812 O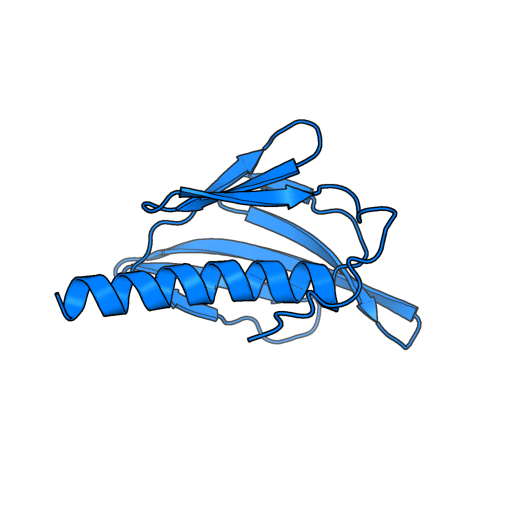 O . GLY A 1 99 ? -10.623 -5.554 2.126 1.00 87.44 99 GLY A O 1
ATOM 813 N N . ARG A 1 100 ? -11.264 -6.572 0.222 1.00 91.19 100 ARG A N 1
ATOM 814 C CA . ARG A 1 100 ? -9.930 -6.745 -0.354 1.00 91.19 100 ARG A CA 1
ATOM 815 C C . ARG A 1 100 ? -9.860 -6.026 -1.691 1.00 91.19 100 ARG A C 1
ATOM 817 O O . ARG A 1 100 ? -10.723 -6.215 -2.542 1.00 91.19 100 ARG A O 1
ATOM 824 N N . PHE A 1 101 ? -8.807 -5.247 -1.881 1.00 89.81 101 PHE A N 1
ATOM 825 C CA . PHE A 1 101 ? -8.528 -4.538 -3.124 1.00 89.81 101 PHE A CA 1
ATOM 826 C C . PHE A 1 101 ? -7.262 -5.098 -3.754 1.00 89.81 101 PHE A C 1
ATOM 828 O O . PHE A 1 101 ? -6.326 -5.453 -3.045 1.00 89.81 101 PHE A O 1
ATOM 835 N N . VAL A 1 102 ? -7.234 -5.185 -5.081 1.00 88.25 102 VAL A N 1
ATOM 836 C CA . VAL A 1 102 ? -6.166 -5.868 -5.816 1.00 88.25 102 VAL A CA 1
ATOM 837 C C . VAL A 1 102 ? -5.146 -4.867 -6.354 1.00 88.25 102 VAL A C 1
ATOM 839 O O . VAL A 1 102 ? -5.512 -3.898 -7.027 1.00 88.25 102 VAL A O 1
ATOM 842 N N . LEU A 1 103 ? -3.867 -5.141 -6.097 1.00 88.56 103 LEU A N 1
ATOM 843 C CA . LEU A 1 103 ? -2.721 -4.550 -6.779 1.00 88.56 103 LEU A CA 1
ATOM 844 C C . LEU A 1 103 ? -1.977 -5.655 -7.539 1.00 88.56 103 LEU A C 1
ATOM 846 O O . LEU A 1 103 ? -1.554 -6.627 -6.915 1.00 88.56 103 LEU A O 1
ATOM 850 N N . PRO A 1 104 ? -1.811 -5.562 -8.863 1.00 87.56 104 PRO A N 1
ATOM 851 C CA . PRO A 1 104 ? -1.008 -6.530 -9.591 1.00 87.56 104 PRO A CA 1
ATOM 852 C C . PRO A 1 104 ? 0.480 -6.356 -9.261 1.00 87.56 104 PRO A C 1
ATOM 854 O O . PRO A 1 104 ? 0.969 -5.236 -9.122 1.00 87.56 104 PRO A O 1
ATOM 857 N N . LYS A 1 105 ? 1.200 -7.474 -9.119 1.00 87.88 105 LYS A N 1
ATOM 858 C CA . LYS A 1 105 ? 2.652 -7.463 -8.888 1.00 87.88 105 LYS A CA 1
ATOM 859 C C . LYS A 1 105 ? 3.445 -7.042 -10.096 1.00 87.88 105 LYS A C 1
ATOM 861 O O . LYS A 1 105 ? 4.552 -6.586 -9.919 1.00 87.88 105 LYS A O 1
ATOM 866 N N . GLU A 1 106 ? 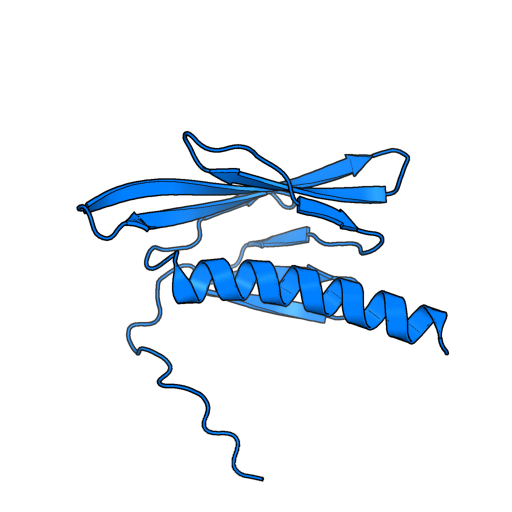2.885 -7.174 -11.284 1.00 83.69 106 GLU A N 1
ATOM 867 C CA . GLU A 1 106 ? 3.479 -6.678 -12.515 1.00 83.69 106 GLU A CA 1
ATOM 868 C C . GLU A 1 106 ? 2.551 -5.612 -13.104 1.00 83.69 106 GLU A C 1
ATOM 870 O O . GLU A 1 106 ? 1.325 -5.737 -12.985 1.00 83.69 106 GLU A O 1
ATOM 875 N N . PRO A 1 107 ? 3.085 -4.565 -13.751 1.00 72.06 107 PRO A N 1
ATOM 876 C CA . PRO A 1 107 ? 2.257 -3.636 -14.500 1.00 72.06 107 PRO A CA 1
ATOM 877 C C . PRO A 1 107 ? 1.451 -4.417 -15.544 1.00 72.06 107 PRO A C 1
ATOM 879 O O . PRO A 1 107 ? 1.984 -5.224 -16.309 1.00 72.06 107 PRO A O 1
ATOM 882 N N . LEU A 1 108 ? 0.137 -4.192 -15.574 1.00 66.75 108 LEU A N 1
ATOM 883 C CA . LEU A 1 108 ? -0.721 -4.821 -16.573 1.00 66.75 108 LEU A CA 1
ATOM 884 C C . LEU A 1 108 ? -0.230 -4.399 -17.965 1.00 66.75 108 LEU A C 1
ATOM 886 O O . LEU A 1 108 ? -0.118 -3.205 -18.243 1.00 66.75 108 LEU A O 1
ATOM 890 N N . LYS A 1 109 ? 0.030 -5.377 -18.849 1.00 55.69 109 LYS A N 1
ATOM 891 C CA . LYS A 1 109 ? 0.462 -5.140 -20.246 1.00 55.69 109 LYS A CA 1
ATOM 892 C C . LYS A 1 109 ? -0.429 -4.130 -20.976 1.00 55.69 109 LYS A C 1
ATOM 894 O O . LYS A 1 109 ? 0.031 -3.423 -21.868 1.00 55.69 109 LYS A O 1
ATOM 899 N N . PHE A 1 110 ? -1.700 -4.056 -20.589 1.00 53.41 110 PHE A N 1
ATOM 900 C CA . PHE A 1 110 ? -2.668 -3.126 -21.139 1.00 53.41 110 PHE A CA 1
ATOM 901 C C . PHE A 1 110 ? -2.857 -1.944 -20.189 1.00 53.41 110 PHE A C 1
ATOM 903 O O . PHE A 1 110 ? -3.342 -2.094 -19.067 1.00 53.41 110 PHE A O 1
ATOM 910 N N . LYS A 1 111 ? -2.524 -0.741 -20.669 1.00 50.50 111 LYS A N 1
ATOM 911 C CA . LYS A 1 111 ? -2.985 0.512 -20.060 1.00 50.50 111 LYS A CA 1
ATOM 912 C C . LYS A 1 111 ? -4.511 0.446 -20.007 1.00 50.50 111 LYS A C 1
ATOM 914 O O . LYS A 1 111 ? -5.142 0.414 -21.064 1.00 50.50 111 LYS A O 1
ATOM 919 N N . ILE A 1 112 ? -5.108 0.457 -18.814 1.00 50.50 112 ILE A N 1
ATOM 920 C CA . ILE A 1 112 ? -6.543 0.725 -18.681 1.00 50.50 112 ILE A CA 1
ATOM 921 C C . ILE A 1 112 ? -6.729 2.168 -19.157 1.00 50.50 112 ILE A C 1
ATOM 923 O O . ILE A 1 112 ? -6.483 3.123 -18.418 1.00 50.50 112 ILE A O 1
ATOM 927 N N . LYS A 1 113 ? -7.060 2.344 -20.441 1.00 42.00 113 LYS A N 1
ATOM 928 C CA . LYS A 1 113 ? -7.468 3.641 -20.970 1.00 42.00 113 LYS A CA 1
ATOM 929 C C . LYS A 1 113 ? -8.733 4.007 -20.204 1.00 42.00 113 LYS A C 1
ATOM 931 O O . LYS A 1 113 ? -9.684 3.238 -20.232 1.00 42.00 113 LYS A O 1
ATOM 936 N N . LYS A 1 114 ? -8.644 5.111 -19.455 1.00 39.94 114 LYS A N 1
ATOM 937 C CA . LYS A 1 114 ? -9.713 5.880 -18.802 1.00 39.94 114 LYS A CA 1
ATOM 938 C C . LYS A 1 114 ? -11.075 5.176 -18.854 1.00 39.94 114 LYS A C 1
ATOM 940 O O . LYS A 1 114 ? -11.674 5.110 -19.923 1.00 39.94 114 LYS A O 1
ATOM 945 N N . ILE A 1 115 ? -11.567 4.695 -17.710 1.00 42.25 115 ILE A N 1
ATOM 946 C CA . ILE A 1 115 ? -12.963 4.256 -17.598 1.00 42.25 115 ILE A CA 1
ATOM 947 C C . ILE A 1 115 ? -13.819 5.476 -17.951 1.00 42.25 115 ILE A C 1
ATOM 949 O O . ILE A 1 115 ? -13.908 6.427 -17.174 1.00 42.25 115 ILE A O 1
ATOM 953 N N . LEU A 1 116 ? -14.360 5.491 -19.167 1.00 33.94 116 LEU A N 1
ATOM 954 C CA . LEU A 1 116 ? -15.381 6.438 -19.574 1.00 33.94 116 LEU A CA 1
ATOM 955 C C . LEU A 1 116 ? -16.658 5.968 -18.890 1.00 33.94 116 LEU A C 1
ATOM 957 O O . LEU A 1 116 ? -17.293 5.017 -19.332 1.00 33.94 116 LEU A O 1
ATOM 961 N N . VAL A 1 117 ? -16.977 6.582 -17.757 1.00 32.31 117 VAL A N 1
ATOM 962 C CA . VAL A 1 117 ? -18.297 6.433 -17.153 1.00 32.31 117 VAL A CA 1
ATOM 963 C C . VAL A 1 117 ? -19.226 7.335 -17.964 1.00 32.31 117 VAL A C 1
ATOM 965 O O . VAL A 1 117 ? -19.102 8.556 -17.885 1.00 32.31 117 VAL A O 1
ATOM 968 N N . SER A 1 118 ? -20.078 6.751 -18.808 1.00 33.22 118 SER A N 1
ATOM 969 C CA . SER A 1 118 ? -21.207 7.468 -19.408 1.00 33.22 118 SER A CA 1
ATOM 970 C C . SER A 1 118 ? -22.339 7.525 -18.384 1.00 33.22 118 SER A C 1
ATOM 972 O O . SER A 1 118 ? -22.722 6.477 -17.858 1.00 33.22 118 SER A O 1
ATOM 974 N N . PHE A 1 119 ? -22.818 8.734 -18.089 1.00 38.34 119 PHE A N 1
ATOM 975 C CA . PHE A 1 119 ? -24.088 8.956 -17.395 1.00 38.34 119 PHE A CA 1
ATOM 976 C C . PHE A 1 119 ? -25.249 8.817 -18.376 1.00 38.34 119 PHE A C 1
ATOM 978 O O . PHE A 1 119 ? -25.054 9.220 -19.547 1.00 38.34 119 PHE A O 1
#

Secondary structure (DSSP, 8-state):
-HHHHHHHHHHHHHHHHHHHHHHHT--SPEEEEETTEEEEEEEPTTS-EEEEEEEEEEETTEEEEEEEETTB-----EESS-EEEEE-SSEEEEEETTEEEEEESS--SS---------